Protein AF-A0A919YF46-F1 (afdb_monomer)

Organism: NCBI:txid116718

Structure (mmCIF, N/CA/C/O backbone):
data_AF-A0A919YF46-F1
#
_entry.id   AF-A0A919YF46-F1
#
loop_
_atom_site.group_PDB
_atom_site.id
_atom_site.type_symbol
_atom_site.label_atom_id
_atom_site.label_alt_id
_atom_site.label_comp_id
_atom_site.label_asym_id
_atom_site.label_entity_id
_atom_site.label_seq_id
_atom_site.pdbx_PDB_ins_code
_atom_site.Cartn_x
_atom_site.Cartn_y
_atom_site.Cartn_z
_atom_site.occupancy
_atom_site.B_iso_or_equiv
_atom_site.auth_seq_id
_atom_site.auth_comp_id
_atom_site.auth_asym_id
_atom_site.auth_atom_id
_atom_site.pdbx_PDB_model_num
ATOM 1 N N . MET A 1 1 ? -18.903 -22.706 13.346 1.00 52.28 1 MET A N 1
ATOM 2 C CA . MET A 1 1 ? -18.646 -21.321 12.892 1.00 52.28 1 MET A CA 1
ATOM 3 C C . MET A 1 1 ? -17.485 -21.365 11.914 1.00 52.28 1 MET A C 1
ATOM 5 O O . MET A 1 1 ? -16.501 -22.025 12.229 1.00 52.28 1 MET A O 1
ATOM 9 N N . ALA A 1 2 ? -17.608 -20.755 10.735 1.00 60.50 2 ALA A N 1
ATOM 10 C CA . ALA A 1 2 ? -16.506 -20.695 9.775 1.00 60.50 2 ALA A CA 1
ATOM 11 C C . ALA A 1 2 ? -15.398 -19.774 10.317 1.00 60.50 2 ALA A C 1
ATOM 13 O O . ALA A 1 2 ? -15.694 -18.679 10.794 1.00 60.50 2 ALA A O 1
ATOM 14 N N . GLN A 1 3 ? -14.141 -20.222 10.284 1.00 69.94 3 GLN A N 1
ATOM 15 C CA . GLN A 1 3 ? -12.998 -19.375 10.632 1.00 69.94 3 GLN A CA 1
ATOM 16 C C . GLN A 1 3 ? -12.694 -18.453 9.449 1.00 69.94 3 GLN A C 1
ATOM 18 O O . GLN A 1 3 ? -12.437 -18.926 8.345 1.00 69.94 3 GLN A O 1
ATOM 23 N N . ILE A 1 4 ? -12.750 -17.141 9.679 1.00 75.06 4 ILE A N 1
ATOM 24 C CA . ILE A 1 4 ? -12.351 -16.136 8.691 1.00 75.06 4 ILE A CA 1
ATOM 25 C C . ILE A 1 4 ? -10.843 -15.945 8.823 1.00 75.06 4 ILE A C 1
ATOM 27 O O . ILE A 1 4 ? -10.349 -15.620 9.906 1.00 75.06 4 ILE A O 1
ATOM 31 N N . TYR A 1 5 ? -10.127 -16.167 7.727 1.00 75.94 5 TYR A N 1
ATOM 32 C CA . TYR A 1 5 ? -8.688 -15.958 7.642 1.00 75.94 5 TYR A CA 1
ATOM 33 C C . TYR A 1 5 ? -8.399 -14.618 6.996 1.00 75.94 5 TYR A C 1
ATOM 35 O O . TYR A 1 5 ? -9.063 -14.214 6.041 1.00 75.94 5 TYR A O 1
ATOM 43 N N . ASP A 1 6 ? -7.394 -13.944 7.528 1.00 73.56 6 ASP A N 1
ATOM 44 C CA . ASP A 1 6 ? -6.811 -12.804 6.859 1.00 73.56 6 ASP A CA 1
ATOM 45 C C . ASP A 1 6 ? -5.894 -13.262 5.718 1.00 73.56 6 ASP A C 1
ATOM 47 O O . ASP A 1 6 ? -5.093 -14.184 5.878 1.00 73.56 6 ASP A O 1
ATOM 51 N N . PHE A 1 7 ? -6.017 -12.606 4.567 1.00 73.94 7 PHE A N 1
ATOM 52 C CA . PHE A 1 7 ? -5.302 -12.981 3.351 1.00 73.94 7 PHE A CA 1
ATOM 53 C C . P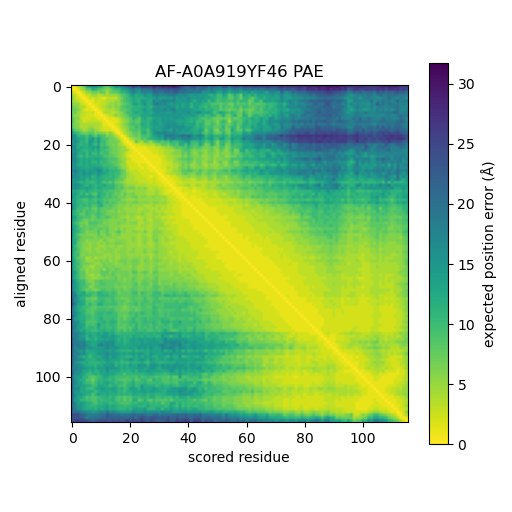HE A 1 7 ? -3.795 -12.715 3.457 1.00 73.94 7 PHE A C 1
ATOM 55 O O . PHE A 1 7 ? -3.000 -13.549 3.025 1.00 73.94 7 PHE A O 1
ATOM 62 N N . LEU A 1 8 ? -3.407 -11.592 4.070 1.00 71.94 8 LEU A N 1
ATOM 63 C CA . LEU A 1 8 ? -2.012 -11.148 4.137 1.00 71.94 8 LEU A CA 1
ATOM 64 C C . LEU A 1 8 ? -1.210 -11.960 5.157 1.00 71.94 8 LEU A C 1
ATOM 66 O O . LEU A 1 8 ? -0.182 -12.548 4.834 1.00 71.94 8 LEU A O 1
ATOM 70 N N . SER A 1 9 ? -1.714 -12.065 6.384 1.00 72.12 9 SER A N 1
ATOM 71 C CA . SER A 1 9 ? -1.027 -12.797 7.457 1.00 72.12 9 SER A CA 1
ATOM 72 C C . SER A 1 9 ? -1.235 -14.315 7.402 1.00 72.12 9 SER A C 1
ATOM 74 O O . SER A 1 9 ? -0.529 -15.055 8.088 1.00 72.12 9 SER A O 1
ATOM 76 N N . ARG A 1 10 ? -2.219 -14.799 6.626 1.00 78.25 10 ARG A N 1
ATOM 77 C CA . ARG A 1 10 ? -2.680 -16.204 6.602 1.00 78.25 10 ARG A CA 1
ATOM 78 C C . ARG A 1 10 ? -3.081 -16.738 7.982 1.00 78.25 10 ARG A C 1
ATOM 80 O O . ARG A 1 10 ? -3.103 -17.949 8.209 1.00 78.25 10 ARG A O 1
ATOM 87 N N . GLN A 1 11 ? -3.411 -15.845 8.911 1.00 76.44 11 GLN A N 1
ATOM 88 C CA . GLN A 1 11 ? -3.837 -16.189 10.261 1.00 76.44 11 GLN A CA 1
ATOM 89 C C . GLN A 1 11 ? -5.350 -16.002 10.422 1.00 76.44 11 GLN A C 1
ATOM 91 O O . GLN A 1 11 ? -5.952 -15.153 9.758 1.00 76.44 11 GLN A O 1
ATOM 96 N N . PRO A 1 12 ? -6.001 -16.787 11.299 1.00 76.31 12 PRO A N 1
ATOM 97 C CA . PRO A 1 12 ? -7.401 -16.564 11.622 1.00 76.31 12 PRO A CA 1
ATOM 98 C C . PRO A 1 12 ? -7.562 -15.199 12.295 1.00 76.31 12 PRO A C 1
ATOM 100 O O . PRO A 1 12 ? -6.769 -14.827 13.163 1.00 76.31 12 PRO A O 1
ATOM 103 N N . LEU A 1 13 ? -8.622 -14.472 11.935 1.00 67.62 13 LEU A N 1
ATOM 104 C CA . LEU A 1 13 ? -8.867 -13.105 12.407 1.00 67.62 13 LEU A CA 1
ATOM 105 C C . LEU A 1 13 ? -8.879 -13.010 13.941 1.00 67.62 13 LEU A C 1
ATOM 107 O O . LEU A 1 13 ? -8.423 -12.026 14.509 1.00 67.62 13 LEU A O 1
ATOM 111 N N . SER A 1 14 ? -9.337 -14.064 14.620 1.00 69.44 14 SER A N 1
ATOM 112 C CA . SER A 1 14 ? -9.354 -14.164 16.082 1.00 69.44 14 SER A CA 1
ATOM 113 C C . SER A 1 14 ? -7.970 -14.170 16.740 1.00 69.44 14 SER A C 1
ATOM 115 O O . SER A 1 14 ? -7.886 -13.884 17.926 1.00 69.44 14 SER A O 1
ATOM 117 N N . ARG A 1 15 ? -6.896 -14.513 16.013 1.00 67.69 15 ARG A N 1
ATOM 118 C CA . ARG A 1 15 ? -5.507 -14.425 16.507 1.00 67.69 15 ARG A CA 1
ATOM 119 C C . ARG A 1 15 ? -4.867 -13.067 16.238 1.00 67.69 15 ARG A C 1
ATOM 121 O O . ARG A 1 15 ? -3.953 -12.686 16.953 1.00 67.69 15 ARG A O 1
ATOM 128 N N . LEU A 1 16 ? -5.346 -12.361 15.216 1.00 63.44 16 LEU A N 1
ATOM 129 C CA . LEU A 1 16 ? -4.844 -11.043 14.823 1.00 63.44 16 LEU A CA 1
ATOM 130 C C . LEU A 1 16 ? -5.496 -9.910 15.613 1.00 63.44 16 LEU A C 1
ATOM 132 O O . LEU A 1 16 ? -4.876 -8.871 15.817 1.00 63.44 16 LEU A O 1
ATOM 136 N N . LYS A 1 17 ? -6.736 -10.120 16.074 1.00 63.69 17 LYS A N 1
ATOM 137 C CA . LYS A 1 17 ? -7.382 -9.299 17.101 1.00 63.69 17 LYS A CA 1
ATOM 138 C C . LYS A 1 17 ? -6.729 -9.584 18.455 1.00 63.69 17 LYS A C 1
ATOM 140 O O . LYS A 1 17 ? -7.281 -10.308 19.282 1.00 63.69 17 LYS A O 1
ATOM 145 N N . HIS A 1 18 ? -5.509 -9.105 18.649 1.00 62.44 18 HIS A N 1
ATOM 146 C CA . HIS A 1 18 ? -4.860 -9.144 19.949 1.00 62.44 18 HIS A CA 1
ATOM 147 C C . HIS A 1 18 ? -4.688 -7.709 20.435 1.00 62.44 18 HIS A C 1
ATOM 149 O O . HIS A 1 18 ? -3.836 -6.980 19.933 1.00 62.44 18 HIS A O 1
ATOM 155 N N . HIS A 1 19 ? -5.540 -7.312 21.383 1.00 63.22 19 HIS A N 1
ATOM 156 C CA . HIS A 1 19 ? -5.368 -6.076 22.136 1.00 63.22 19 HIS A CA 1
ATOM 157 C C . HIS A 1 19 ? -4.060 -6.172 22.922 1.00 63.22 19 HIS A C 1
ATOM 159 O O . HIS A 1 19 ? -3.921 -7.037 23.791 1.00 63.22 19 HIS A O 1
ATOM 165 N N . ASP A 1 20 ? -3.129 -5.261 22.658 1.00 69.25 20 ASP A N 1
ATOM 166 C CA . ASP A 1 20 ? -1.976 -5.051 23.528 1.00 69.25 20 ASP A CA 1
ATOM 167 C C . ASP A 1 20 ? -2.437 -4.255 24.759 1.00 69.25 20 ASP A C 1
ATOM 169 O O . ASP A 1 20 ? -2.382 -3.023 24.815 1.00 69.25 20 ASP A O 1
ATOM 173 N N . TYR A 1 21 ? -3.019 -4.973 25.724 1.00 69.94 21 TYR A N 1
ATOM 174 C CA . TYR A 1 21 ? -3.540 -4.372 26.951 1.00 69.94 21 TYR A CA 1
ATOM 175 C C . TYR A 1 21 ? -2.440 -3.652 27.738 1.00 69.94 21 TYR A C 1
ATOM 177 O O . TYR A 1 21 ? -2.707 -2.591 28.289 1.00 69.94 21 TYR A O 1
ATOM 185 N N . GLU A 1 22 ? -1.201 -4.151 27.709 1.00 76.12 22 GLU A N 1
ATOM 186 C CA . GLU A 1 22 ? -0.081 -3.495 28.384 1.00 76.12 22 GLU A CA 1
ATOM 187 C C . GLU A 1 22 ? 0.276 -2.155 27.738 1.00 76.12 22 GLU A C 1
ATOM 189 O O . GLU A 1 22 ? 0.526 -1.174 28.441 1.00 76.12 22 GLU A O 1
ATOM 194 N N . GLN A 1 23 ? 0.298 -2.086 26.403 1.00 76.62 23 GLN A N 1
ATOM 195 C CA . GLN A 1 23 ? 0.529 -0.825 25.702 1.00 76.62 23 GLN A CA 1
ATOM 196 C C . GLN A 1 23 ? -0.575 0.192 26.016 1.00 76.62 23 GLN A C 1
ATOM 198 O O . GLN A 1 23 ? -0.284 1.361 26.280 1.00 76.62 23 GLN A O 1
ATOM 203 N N . ASN A 1 24 ? -1.831 -0.251 26.024 1.00 77.62 24 ASN A N 1
ATOM 204 C CA . ASN A 1 24 ? -2.968 0.608 26.339 1.00 77.62 24 ASN A CA 1
ATOM 205 C C . ASN A 1 24 ? -2.922 1.115 27.783 1.00 77.62 24 ASN A C 1
ATOM 207 O O . ASN A 1 24 ? -3.124 2.308 28.003 1.00 77.62 24 ASN A O 1
ATOM 211 N N . ASP A 1 25 ? -2.595 0.253 28.746 1.00 82.50 25 ASP A N 1
ATOM 212 C CA . ASP A 1 25 ? -2.465 0.631 30.153 1.00 82.50 25 ASP A CA 1
ATOM 213 C C . ASP A 1 25 ? -1.372 1.692 30.335 1.00 82.50 25 ASP A C 1
ATOM 215 O O . ASP A 1 25 ? -1.617 2.720 30.964 1.00 82.50 25 ASP A O 1
ATOM 219 N N . ARG A 1 26 ? -0.214 1.538 29.676 1.00 85.31 26 ARG A N 1
ATOM 220 C CA . ARG A 1 26 ? 0.860 2.551 29.704 1.00 85.31 26 ARG A CA 1
ATOM 221 C C . ARG A 1 26 ? 0.408 3.899 29.138 1.00 85.31 26 ARG A C 1
ATOM 223 O O . ARG A 1 26 ? 0.716 4.940 29.715 1.00 85.31 26 ARG A O 1
ATOM 230 N N . ILE A 1 27 ? -0.326 3.903 28.024 1.00 84.44 27 ILE A N 1
ATOM 231 C CA . ILE A 1 27 ? -0.849 5.139 27.414 1.00 84.44 27 ILE A CA 1
ATOM 232 C C . ILE A 1 27 ? -1.888 5.796 28.333 1.00 84.44 27 ILE A C 1
ATOM 234 O O . ILE A 1 27 ? -1.881 7.017 28.503 1.00 84.44 27 ILE A O 1
ATOM 238 N N . ILE A 1 28 ? -2.768 5.000 28.945 1.00 89.06 28 ILE A N 1
ATOM 239 C CA . ILE A 1 28 ? -3.786 5.480 29.885 1.00 89.06 28 ILE A CA 1
ATOM 240 C C . ILE A 1 28 ? -3.127 6.066 31.138 1.00 89.06 28 ILE A C 1
ATOM 242 O O . ILE A 1 28 ? -3.531 7.138 31.580 1.00 89.06 28 ILE A O 1
ATOM 246 N N . GLU A 1 29 ? -2.100 5.420 31.686 1.00 88.44 29 GLU A N 1
ATOM 247 C CA . GLU A 1 29 ? -1.365 5.916 32.854 1.00 88.44 29 GLU A CA 1
ATOM 248 C C . GLU A 1 29 ? -0.638 7.236 32.569 1.00 88.44 29 GLU A C 1
ATOM 250 O O . GLU A 1 29 ? -0.627 8.132 33.411 1.00 88.44 29 GLU A O 1
ATOM 255 N N . GLN A 1 30 ? -0.049 7.382 31.379 1.00 89.56 30 GLN A N 1
ATOM 256 C CA . GLN A 1 30 ? 0.735 8.569 31.023 1.00 89.56 30 GLN A CA 1
ATOM 257 C C . GLN A 1 30 ? -0.125 9.753 30.565 1.00 89.56 30 GLN A C 1
ATOM 259 O O . GLN A 1 30 ? 0.218 10.911 30.818 1.00 89.56 30 GLN A O 1
ATOM 264 N N . HIS A 1 31 ? -1.224 9.484 29.859 1.00 92.06 31 HIS A N 1
ATOM 265 C CA . HIS A 1 31 ? -1.967 10.508 29.115 1.00 92.06 31 HIS A CA 1
ATOM 266 C C . HIS A 1 31 ? -3.488 10.415 29.268 1.00 92.06 31 HIS A C 1
ATOM 268 O O . HIS A 1 31 ? -4.216 11.281 28.774 1.00 92.06 31 HIS A O 1
ATOM 274 N N . GLY A 1 32 ? -3.988 9.379 29.936 1.00 87.56 32 GLY A N 1
ATOM 275 C CA . GLY A 1 32 ? -5.410 9.110 30.053 1.00 87.56 32 GLY A CA 1
ATOM 276 C C . GLY A 1 32 ? -6.138 10.111 30.944 1.00 87.56 32 GLY A C 1
ATOM 277 O O . GLY A 1 32 ? -5.634 10.600 31.954 1.00 87.56 32 GLY A O 1
ATOM 278 N N . LYS A 1 33 ? -7.392 10.384 30.585 1.00 91.19 33 LYS A N 1
ATOM 279 C CA . LYS A 1 33 ? -8.367 11.040 31.458 1.00 91.19 33 LYS A CA 1
ATOM 280 C C . LYS A 1 33 ? -9.604 10.162 31.522 1.00 91.19 33 LYS A C 1
ATOM 282 O O . LYS A 1 33 ? -10.199 9.852 30.493 1.00 91.19 33 LYS A O 1
ATOM 287 N N . TYR A 1 34 ? -9.979 9.750 32.727 1.00 91.12 34 TYR A N 1
ATOM 288 C CA . TYR A 1 34 ? -11.156 8.915 32.935 1.00 91.12 34 TYR A CA 1
ATOM 289 C C . TYR A 1 34 ? -12.445 9.718 32.710 1.00 91.12 34 TYR A C 1
ATOM 291 O O . TYR A 1 34 ? -12.592 10.811 33.254 1.00 91.12 34 TYR A O 1
ATOM 299 N N . ILE A 1 35 ? -13.380 9.168 31.928 1.00 91.81 35 ILE A N 1
ATOM 300 C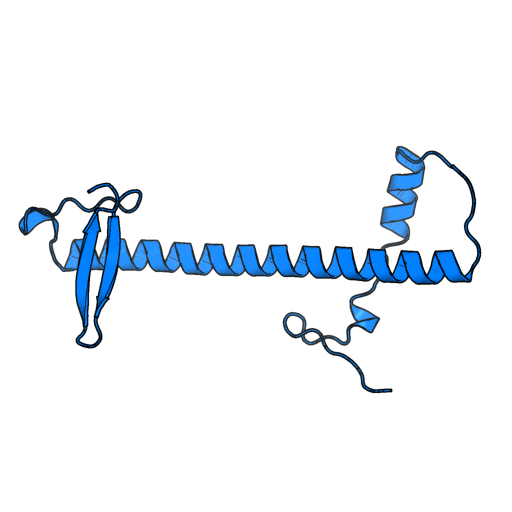 CA . ILE A 1 35 ? -14.650 9.834 31.578 1.00 91.81 35 ILE A CA 1
ATOM 301 C C . ILE A 1 35 ? -15.906 9.018 31.923 1.00 91.81 35 ILE A C 1
ATOM 303 O O . ILE A 1 35 ? -17.013 9.532 31.796 1.00 91.81 35 ILE A O 1
ATOM 307 N N . GLY A 1 36 ? -15.764 7.764 32.365 1.00 92.50 36 GLY A N 1
ATOM 308 C CA . GLY A 1 36 ? -16.891 6.902 32.729 1.00 92.50 36 GLY A CA 1
ATOM 309 C C . GLY A 1 36 ? -16.750 5.462 32.241 1.00 92.50 36 GLY A C 1
ATOM 310 O O . GLY A 1 36 ? -15.691 5.042 31.777 1.00 92.50 36 GLY A O 1
ATOM 311 N N . VAL A 1 37 ? -17.846 4.707 32.345 1.00 93.69 37 VAL A N 1
ATOM 312 C CA . VAL A 1 37 ? -17.918 3.284 31.990 1.00 93.69 37 VAL A CA 1
ATOM 313 C C . VAL A 1 37 ? -19.122 3.015 31.087 1.00 93.69 37 VAL A C 1
ATOM 315 O O . VAL A 1 37 ? -20.211 3.548 31.301 1.00 93.69 37 VAL A O 1
ATOM 318 N N . LEU A 1 38 ? -18.925 2.188 30.062 1.00 92.81 38 LEU A N 1
ATOM 319 C CA . LEU A 1 38 ? -19.986 1.732 29.164 1.00 92.81 38 LEU A CA 1
ATOM 320 C C . LEU A 1 38 ? -20.644 0.452 29.697 1.00 92.81 38 LEU A C 1
ATOM 322 O O . LEU A 1 38 ? -20.054 -0.305 30.469 1.00 92.81 38 LEU A O 1
ATOM 326 N N . THR A 1 39 ? -21.867 0.168 29.244 1.00 94.75 39 THR A N 1
ATOM 327 C CA . THR A 1 39 ? -22.496 -1.136 29.493 1.00 94.75 39 THR A CA 1
ATOM 328 C C . THR A 1 39 ? -21.702 -2.250 28.811 1.00 94.75 39 THR A C 1
ATOM 330 O O . THR A 1 39 ? -21.116 -2.037 27.750 1.00 94.75 39 THR A O 1
ATOM 333 N N . LYS A 1 40 ? -21.718 -3.461 29.386 1.00 90.88 40 LYS A N 1
ATOM 334 C CA . LYS A 1 40 ? -20.937 -4.613 28.898 1.00 90.88 40 LYS A CA 1
ATOM 335 C C . LYS A 1 40 ? -21.059 -4.826 27.383 1.00 90.88 40 LYS A C 1
ATOM 337 O O . LYS A 1 40 ? -20.046 -4.880 26.698 1.00 90.88 40 LYS A O 1
ATOM 342 N N . GLN A 1 41 ? -22.287 -4.841 26.864 1.00 91.56 41 GLN A N 1
ATOM 343 C CA . GLN A 1 41 ? -22.546 -5.026 25.434 1.00 91.56 41 GLN A CA 1
ATOM 344 C C . GLN A 1 41 ? -21.902 -3.928 24.571 1.00 91.56 41 GLN A C 1
ATOM 346 O O . GLN A 1 41 ? -21.313 -4.219 23.536 1.00 91.56 41 GLN A O 1
ATOM 351 N N . ARG A 1 42 ? -21.990 -2.657 24.990 1.00 92.00 42 ARG A N 1
ATOM 352 C CA . ARG A 1 42 ? -21.381 -1.536 24.256 1.00 92.00 42 ARG A CA 1
ATOM 353 C C . ARG A 1 42 ? -19.858 -1.600 24.305 1.00 92.00 42 ARG A C 1
ATOM 355 O O . ARG A 1 42 ? -19.224 -1.322 23.293 1.00 92.00 42 ARG A O 1
ATOM 362 N N . THR A 1 43 ? -19.291 -1.995 25.444 1.00 89.88 43 THR A N 1
ATOM 363 C CA . THR A 1 43 ? -17.849 -2.212 25.606 1.00 89.88 43 THR A CA 1
ATOM 364 C C . THR A 1 43 ? -17.339 -3.300 24.666 1.00 89.88 43 THR A C 1
ATOM 366 O O . THR A 1 43 ? -16.346 -3.081 23.981 1.00 89.88 43 THR A O 1
ATOM 369 N N . GLU A 1 44 ? -18.020 -4.446 24.603 1.00 87.75 44 GLU A N 1
ATOM 370 C CA . GLU A 1 44 ? -17.647 -5.567 23.729 1.00 87.75 44 GLU A CA 1
ATOM 371 C C . GLU A 1 44 ? -17.686 -5.152 22.253 1.00 87.75 44 GLU A C 1
ATOM 373 O O . GLU A 1 44 ? -16.679 -5.276 21.560 1.00 87.75 44 GLU A O 1
ATOM 378 N N . SER A 1 45 ? -18.790 -4.547 21.797 1.00 87.38 45 SER A N 1
ATOM 379 C CA . SER A 1 45 ? -18.900 -4.082 20.409 1.00 87.38 45 SER A CA 1
ATOM 380 C C . SER A 1 45 ? -17.860 -3.016 20.052 1.00 87.38 45 SER A C 1
ATOM 382 O O . SER A 1 45 ? -17.304 -3.043 18.958 1.00 87.38 45 SER A O 1
ATOM 384 N N . LEU A 1 46 ? -17.586 -2.066 20.952 1.00 88.06 46 LEU A N 1
ATOM 385 C CA . LEU A 1 46 ? -16.617 -1.004 20.680 1.00 88.06 46 LEU A CA 1
ATOM 386 C C . LEU A 1 46 ? -15.187 -1.549 20.612 1.00 88.06 46 LEU A C 1
ATOM 388 O O . LEU A 1 46 ? -14.447 -1.177 19.706 1.00 88.06 46 LEU A O 1
ATOM 392 N N . ARG A 1 47 ? -14.813 -2.456 21.523 1.00 85.06 47 ARG A N 1
ATOM 393 C CA . ARG A 1 47 ? -13.503 -3.123 21.495 1.00 85.06 47 ARG A CA 1
ATOM 394 C C . ARG A 1 47 ? -13.304 -3.914 20.208 1.00 85.06 47 ARG A C 1
ATOM 396 O O . ARG A 1 47 ? -12.269 -3.768 19.572 1.00 85.06 47 ARG A O 1
ATOM 403 N N . GLU A 1 48 ? -14.319 -4.659 19.772 1.00 84.00 48 GLU A N 1
ATOM 404 C CA . GLU A 1 48 ? -14.253 -5.397 18.507 1.00 84.00 48 GLU A CA 1
ATOM 405 C C . GLU A 1 48 ? -14.044 -4.486 17.292 1.00 84.00 48 GLU A C 1
ATOM 407 O O . GLU A 1 48 ? -13.355 -4.881 16.351 1.00 84.00 48 GLU A O 1
ATOM 412 N N . ILE A 1 49 ? -14.642 -3.291 17.291 1.00 87.06 49 ILE A N 1
ATOM 413 C CA . ILE A 1 49 ? -14.454 -2.305 16.221 1.00 87.06 49 ILE A CA 1
ATOM 414 C C . ILE A 1 49 ? -13.038 -1.727 16.270 1.00 87.06 49 ILE A C 1
ATOM 416 O O . ILE A 1 49 ? -12.395 -1.648 15.225 1.00 87.06 49 ILE A O 1
ATOM 420 N N . ILE A 1 50 ? -12.545 -1.362 17.458 1.00 85.81 50 ILE A N 1
ATOM 421 C CA . ILE A 1 50 ? -11.177 -0.853 17.650 1.00 85.81 50 ILE A CA 1
ATOM 422 C C . ILE A 1 50 ? -10.157 -1.870 17.124 1.00 85.81 50 ILE A C 1
ATOM 424 O O . ILE A 1 50 ? -9.336 -1.518 16.280 1.00 85.81 50 ILE A O 1
ATOM 428 N N . ASP A 1 51 ? -10.293 -3.141 17.512 1.00 82.12 51 ASP A N 1
ATOM 429 C CA . ASP A 1 51 ? -9.456 -4.246 17.024 1.00 82.12 51 ASP A CA 1
ATOM 430 C C . ASP A 1 51 ? -9.411 -4.324 15.495 1.00 82.12 51 ASP A C 1
ATOM 432 O O . ASP A 1 51 ? -8.359 -4.497 14.877 1.00 82.12 51 ASP A O 1
ATOM 436 N N . VAL A 1 52 ? -10.582 -4.230 14.860 1.00 85.06 52 VAL A N 1
ATOM 437 C CA . VAL A 1 52 ? -10.690 -4.330 13.402 1.00 85.06 52 VAL A CA 1
ATOM 438 C C . VAL A 1 52 ? -10.053 -3.119 12.726 1.00 85.06 52 VAL A C 1
ATOM 440 O O . VAL A 1 52 ? -9.384 -3.294 11.709 1.00 85.06 52 VAL A O 1
ATOM 443 N N . ILE A 1 53 ? -10.229 -1.914 13.274 1.00 86.75 53 ILE A N 1
ATOM 444 C CA . ILE A 1 53 ? -9.616 -0.693 12.740 1.00 86.75 53 ILE A CA 1
ATOM 445 C C . ILE A 1 53 ? -8.092 -0.786 12.816 1.00 86.75 53 ILE A C 1
ATOM 447 O O . ILE A 1 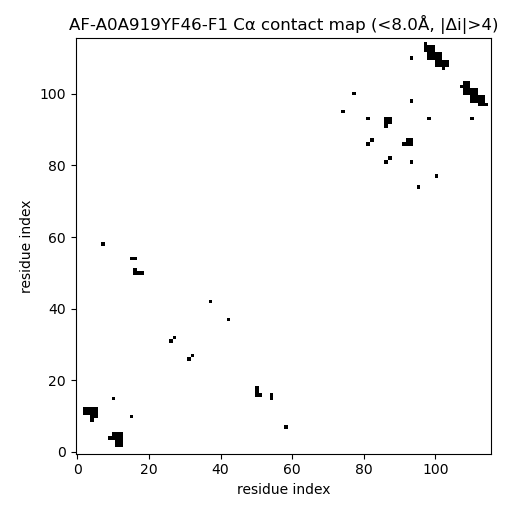53 ? -7.421 -0.531 11.817 1.00 86.75 53 ILE A O 1
ATOM 451 N N . GLU A 1 54 ? -7.539 -1.189 13.959 1.00 84.88 54 GLU A N 1
ATOM 452 C CA . GLU A 1 54 ? -6.091 -1.324 14.132 1.00 84.88 54 GLU A CA 1
ATOM 453 C C . GLU A 1 54 ? -5.497 -2.380 13.201 1.00 84.88 54 GLU A C 1
ATOM 455 O O . GLU A 1 54 ? -4.473 -2.140 12.557 1.00 84.88 54 GLU A O 1
ATOM 460 N N . LEU A 1 55 ? -6.167 -3.527 13.064 1.00 84.38 55 LEU A N 1
ATOM 461 C CA . LEU A 1 55 ? -5.762 -4.557 12.114 1.00 84.38 55 LEU A CA 1
ATOM 462 C C . LEU A 1 55 ? -5.768 -4.019 10.678 1.00 84.38 55 LEU A C 1
ATOM 464 O O . LEU A 1 55 ? -4.795 -4.195 9.949 1.00 84.38 55 LEU A O 1
ATOM 468 N N . LYS A 1 56 ? -6.845 -3.343 10.264 1.00 85.94 56 LYS A N 1
ATOM 469 C CA . LYS A 1 56 ? -6.963 -2.792 8.906 1.00 85.94 56 LYS A CA 1
ATOM 470 C C . LYS A 1 56 ? -5.923 -1.714 8.633 1.00 85.94 56 LYS A C 1
ATOM 472 O O . LYS A 1 56 ? -5.383 -1.680 7.532 1.00 85.94 56 LYS A O 1
ATOM 477 N N . LYS A 1 57 ? -5.598 -0.891 9.630 1.00 88.69 57 LYS A N 1
ATOM 478 C CA . LYS A 1 57 ? -4.516 0.089 9.543 1.00 88.69 57 LYS A CA 1
ATOM 479 C C . LYS A 1 57 ? -3.176 -0.591 9.241 1.00 88.69 57 LYS A C 1
ATOM 481 O O . LYS A 1 57 ? -2.548 -0.234 8.252 1.00 88.69 57 LYS A O 1
ATOM 486 N N . LYS A 1 58 ? -2.800 -1.621 10.010 1.00 86.12 58 LYS A N 1
ATOM 487 C CA . LYS A 1 58 ? -1.560 -2.392 9.778 1.00 86.12 58 LYS A CA 1
ATOM 488 C C . LYS A 1 58 ? -1.513 -3.013 8.378 1.00 86.12 58 LYS A C 1
ATOM 490 O O . LYS A 1 58 ? -0.474 -3.019 7.732 1.00 86.12 58 LYS A O 1
ATOM 495 N N . GLN A 1 59 ? -2.648 -3.512 7.888 1.00 86.50 59 GLN A N 1
ATOM 496 C CA . GLN A 1 59 ? -2.748 -4.079 6.538 1.00 86.50 59 GLN A CA 1
ATOM 497 C C . GLN A 1 59 ? -2.552 -3.031 5.441 1.00 86.50 59 GLN A C 1
ATOM 499 O O . GLN A 1 59 ? -1.905 -3.316 4.439 1.00 86.50 59 GLN A O 1
ATOM 504 N N . ILE A 1 60 ? -3.100 -1.827 5.622 1.00 91.88 60 ILE A N 1
ATOM 505 C CA . ILE A 1 60 ? -2.893 -0.712 4.692 1.00 91.88 60 ILE A CA 1
ATOM 506 C C . ILE A 1 60 ? -1.420 -0.299 4.684 1.00 91.88 60 ILE A C 1
ATOM 508 O O . ILE A 1 60 ? -0.855 -0.139 3.610 1.00 91.88 60 ILE A O 1
ATOM 512 N N . GLU A 1 61 ? -0.793 -0.178 5.855 1.00 92.06 61 GLU A N 1
ATOM 513 C CA . GLU A 1 61 ? 0.635 0.150 5.972 1.00 92.06 61 GLU A CA 1
ATOM 514 C C . GLU A 1 61 ? 1.509 -0.885 5.248 1.00 92.06 61 GLU A C 1
ATOM 516 O O . GLU A 1 61 ? 2.406 -0.513 4.495 1.00 92.06 61 GLU A O 1
ATOM 521 N N . GLN A 1 62 ? 1.200 -2.178 5.396 1.00 89.88 62 GLN A N 1
ATOM 522 C CA . GLN A 1 62 ? 1.897 -3.237 4.666 1.00 89.88 62 GLN A CA 1
ATOM 523 C C . GLN A 1 62 ? 1.714 -3.107 3.145 1.00 89.88 62 GLN A C 1
ATOM 525 O O . GLN A 1 62 ? 2.692 -3.160 2.406 1.00 89.88 62 GLN A O 1
ATOM 530 N N . LEU A 1 63 ? 0.482 -2.897 2.671 1.00 93.81 63 LEU A N 1
ATOM 531 C CA . LEU A 1 63 ? 0.204 -2.731 1.239 1.00 93.81 63 LEU A CA 1
ATOM 532 C C . LEU A 1 63 ? 0.889 -1.494 0.648 1.00 93.81 63 LEU A C 1
ATOM 534 O O . LEU A 1 63 ? 1.331 -1.532 -0.496 1.00 93.81 63 LEU A O 1
ATOM 538 N N . 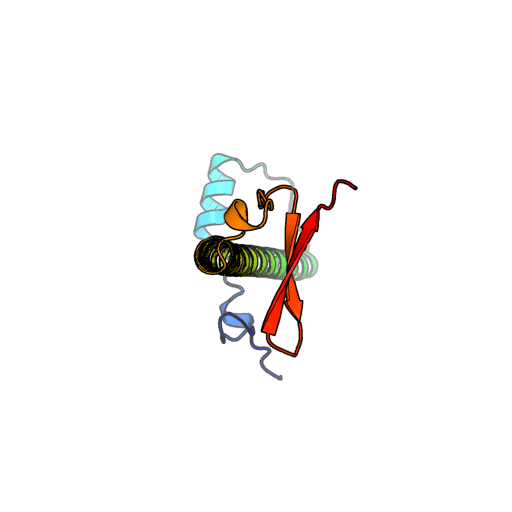MET A 1 64 ? 0.982 -0.403 1.411 1.00 95.31 64 MET A N 1
ATOM 539 C CA . MET A 1 64 ? 1.730 0.785 0.999 1.00 95.31 64 MET A CA 1
ATOM 540 C C . MET A 1 64 ? 3.222 0.481 0.854 1.00 95.31 64 MET A C 1
ATOM 542 O O . MET A 1 64 ? 3.805 0.858 -0.156 1.00 95.31 64 MET A O 1
ATOM 546 N N . SER A 1 65 ? 3.812 -0.254 1.801 1.00 94.38 65 SER A N 1
ATOM 547 C CA . SER A 1 65 ? 5.212 -0.686 1.714 1.00 94.38 65 SER A CA 1
ATOM 548 C C . SER A 1 65 ? 5.462 -1.565 0.484 1.00 94.38 65 SER A C 1
ATOM 550 O O . SER A 1 65 ? 6.402 -1.324 -0.265 1.00 94.38 65 SER A O 1
ATOM 552 N N . GLU A 1 66 ? 4.599 -2.557 0.234 1.00 94.56 66 GLU A N 1
ATOM 553 C CA . GLU A 1 66 ? 4.704 -3.432 -0.945 1.00 94.56 66 GLU A CA 1
ATOM 554 C C . GLU A 1 66 ? 4.559 -2.635 -2.254 1.00 94.56 66 GLU A C 1
ATOM 556 O O . GLU A 1 66 ? 5.267 -2.883 -3.231 1.00 94.56 66 GLU A O 1
ATOM 561 N N . PHE A 1 67 ? 3.665 -1.643 -2.278 1.00 95.06 67 PHE A N 1
ATOM 562 C CA . PHE A 1 67 ? 3.515 -0.740 -3.415 1.00 95.06 67 PHE A CA 1
ATOM 563 C C . PHE A 1 67 ? 4.769 0.112 -3.651 1.00 95.06 67 PHE A C 1
ATOM 565 O O . PHE A 1 67 ? 5.194 0.256 -4.795 1.00 95.06 67 PHE A O 1
ATOM 572 N N . GLU A 1 68 ? 5.365 0.668 -2.596 1.00 95.44 68 GLU A N 1
ATOM 573 C CA . GLU A 1 68 ? 6.590 1.468 -2.690 1.00 95.44 68 GLU A CA 1
ATOM 574 C C . GLU A 1 68 ? 7.775 0.639 -3.205 1.00 95.44 68 GLU A C 1
ATOM 576 O O . GLU A 1 68 ? 8.519 1.114 -4.063 1.00 95.44 68 GLU A O 1
ATOM 581 N N . GLU A 1 69 ? 7.911 -0.615 -2.767 1.00 94.94 69 GLU A N 1
ATOM 582 C CA . GLU A 1 69 ? 8.922 -1.544 -3.288 1.00 94.94 69 GLU A CA 1
ATOM 583 C C . GLU A 1 69 ? 8.728 -1.828 -4.784 1.00 94.94 69 GLU A C 1
ATOM 585 O O . GLU A 1 69 ? 9.677 -1.727 -5.566 1.00 94.94 69 GLU A O 1
ATOM 590 N N . LEU A 1 70 ? 7.494 -2.134 -5.205 1.00 94.62 70 LEU A N 1
ATOM 591 C CA . LEU A 1 70 ? 7.174 -2.367 -6.616 1.00 94.62 70 LEU A CA 1
ATOM 592 C C . LEU A 1 70 ? 7.412 -1.125 -7.472 1.00 94.62 70 LEU A C 1
ATOM 594 O O . LEU A 1 70 ? 7.941 -1.233 -8.578 1.00 94.62 70 LEU A O 1
ATOM 598 N N . ARG A 1 71 ? 7.035 0.051 -6.965 1.00 92.25 71 ARG A N 1
ATOM 599 C CA . ARG A 1 71 ? 7.266 1.327 -7.639 1.00 92.25 71 ARG A CA 1
ATOM 600 C C . ARG A 1 71 ? 8.759 1.596 -7.808 1.00 92.25 71 ARG A C 1
ATOM 602 O O . ARG A 1 71 ? 9.173 1.942 -8.905 1.00 92.25 71 ARG A O 1
ATOM 609 N N . SER A 1 72 ? 9.554 1.383 -6.762 1.00 93.12 72 SER A N 1
ATOM 610 C CA . SER A 1 72 ? 11.010 1.542 -6.817 1.00 93.12 72 SER A CA 1
ATOM 611 C C . SER A 1 72 ? 11.638 0.641 -7.887 1.00 93.12 72 SER A C 1
ATOM 613 O O . SER A 1 72 ? 12.410 1.109 -8.723 1.00 93.12 72 SER A O 1
ATOM 615 N N . GLY A 1 73 ? 11.241 -0.638 -7.930 1.00 93.56 73 GLY A N 1
ATOM 616 C CA . GLY A 1 73 ? 11.704 -1.565 -8.966 1.00 93.56 73 GLY A CA 1
ATOM 617 C C . GLY A 1 73 ? 11.254 -1.167 -10.376 1.00 93.56 73 GLY A C 1
ATOM 618 O O . GLY A 1 73 ? 12.029 -1.264 -11.326 1.00 93.56 73 GLY A O 1
ATOM 619 N N . TYR A 1 74 ? 10.021 -0.679 -10.523 1.00 93.00 74 TYR A N 1
ATOM 620 C CA . TYR A 1 74 ? 9.528 -0.136 -11.789 1.00 93.00 74 TYR A CA 1
ATOM 621 C C . TYR A 1 74 ? 10.352 1.076 -12.252 1.00 93.00 74 TYR A C 1
ATOM 623 O O . TYR A 1 74 ? 10.792 1.096 -13.402 1.00 93.00 74 TYR A O 1
ATOM 631 N N . ASP A 1 75 ? 10.605 2.045 -11.369 1.00 91.94 75 ASP A N 1
ATOM 632 C CA . ASP A 1 75 ? 11.360 3.261 -11.686 1.00 91.94 75 ASP A CA 1
ATOM 633 C C . ASP A 1 75 ? 12.790 2.916 -12.152 1.00 91.94 75 ASP A C 1
ATOM 635 O O . ASP A 1 75 ? 13.271 3.459 -13.151 1.00 91.94 75 ASP A O 1
ATOM 639 N N . GLU A 1 76 ? 13.446 1.950 -11.497 1.00 94.50 76 GLU A N 1
ATOM 640 C CA . GLU A 1 76 ? 14.762 1.440 -11.905 1.00 94.50 76 GLU A CA 1
ATOM 641 C C . GLU A 1 76 ? 14.727 0.814 -13.311 1.00 94.50 76 GLU A C 1
ATOM 643 O O . GLU A 1 76 ? 15.523 1.185 -14.180 1.00 94.50 76 GLU A O 1
ATOM 648 N N . MET A 1 77 ? 13.764 -0.077 -13.571 1.00 94.69 77 MET A N 1
ATOM 649 C CA . MET A 1 77 ? 13.612 -0.740 -14.872 1.00 94.69 77 MET A CA 1
ATOM 650 C C . MET A 1 77 ? 13.322 0.247 -16.009 1.00 94.69 77 MET A C 1
ATOM 652 O O . MET A 1 77 ? 13.823 0.078 -17.124 1.00 94.69 77 MET A O 1
ATOM 656 N N . VAL A 1 78 ? 12.521 1.284 -15.752 1.00 94.62 78 VAL A N 1
ATOM 657 C CA . VAL A 1 78 ? 12.218 2.327 -16.740 1.00 94.62 78 VAL A CA 1
ATOM 658 C C . VAL A 1 78 ? 13.477 3.107 -17.103 1.00 94.62 78 VAL A C 1
ATOM 660 O O . VAL A 1 78 ? 13.768 3.281 -18.289 1.00 94.62 78 VAL A O 1
ATOM 663 N N . LEU A 1 79 ? 14.250 3.549 -16.107 1.00 93.44 79 LEU A N 1
ATOM 664 C CA . LEU A 1 79 ? 15.492 4.286 -16.344 1.00 93.44 79 LEU A CA 1
ATOM 665 C C . LEU A 1 79 ? 16.510 3.442 -17.122 1.00 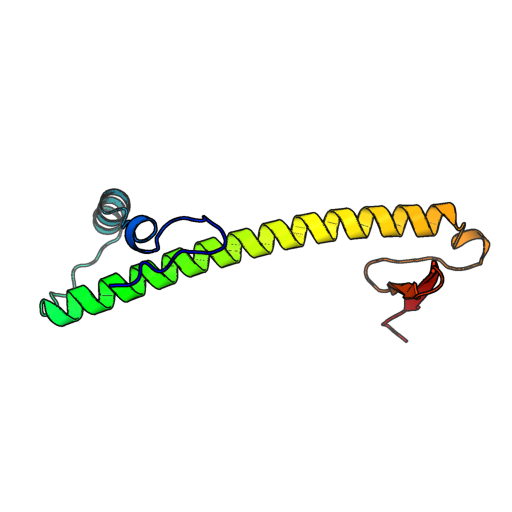93.44 79 LEU A C 1
ATOM 667 O O . LEU A 1 79 ? 17.142 3.947 -18.058 1.00 93.44 79 LEU A O 1
ATOM 671 N N . GLU A 1 80 ? 16.631 2.155 -16.789 1.00 94.62 80 GLU A N 1
ATOM 672 C CA . GLU A 1 80 ? 17.471 1.216 -17.533 1.00 94.62 80 GLU A CA 1
ATOM 673 C C . GLU A 1 80 ? 17.006 1.088 -18.990 1.00 94.62 80 GLU A C 1
ATOM 675 O O . GLU A 1 80 ? 17.813 1.249 -19.909 1.00 94.62 80 GLU A O 1
ATOM 680 N N . ALA A 1 81 ? 15.708 0.877 -19.227 1.00 93.88 81 ALA A N 1
ATOM 681 C CA . ALA A 1 81 ? 15.149 0.728 -20.569 1.00 93.88 81 ALA A CA 1
ATOM 682 C C . ALA A 1 81 ? 15.339 1.989 -21.428 1.00 93.88 81 ALA A C 1
ATOM 684 O O . ALA A 1 81 ? 15.771 1.902 -22.580 1.00 93.88 81 ALA A 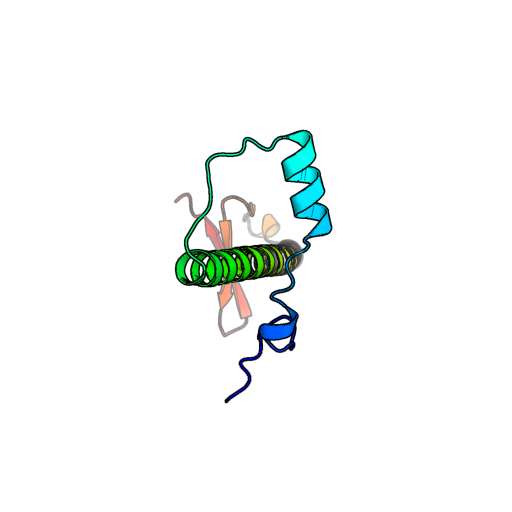O 1
ATOM 685 N N . VAL A 1 82 ? 15.064 3.171 -20.870 1.00 93.75 82 VAL A N 1
ATOM 686 C CA . VAL A 1 82 ? 15.256 4.472 -21.534 1.00 93.75 82 VAL A CA 1
ATOM 687 C C . VAL A 1 82 ? 16.724 4.680 -21.922 1.00 93.75 82 VAL A C 1
ATOM 689 O O . VAL A 1 82 ? 17.020 5.131 -23.036 1.00 93.75 82 VAL A O 1
ATOM 692 N N . SER A 1 83 ? 17.649 4.323 -21.027 1.00 93.00 83 SER A N 1
ATOM 693 C CA . SER A 1 83 ? 19.092 4.389 -21.271 1.00 93.00 83 SER A CA 1
ATOM 694 C C . SER A 1 83 ? 19.531 3.402 -22.358 1.00 93.00 83 SER A C 1
ATOM 696 O O . SER A 1 83 ? 20.188 3.794 -23.328 1.00 93.00 83 SER A O 1
ATOM 698 N N . PHE A 1 84 ? 19.106 2.140 -22.247 1.00 94.38 84 PHE A N 1
ATOM 699 C CA . PHE A 1 84 ? 19.437 1.057 -23.173 1.00 94.38 84 PHE A CA 1
ATOM 700 C C . PHE A 1 84 ? 18.953 1.338 -24.600 1.00 94.38 84 PHE A C 1
ATOM 702 O O . PHE A 1 84 ? 19.709 1.184 -25.561 1.00 94.38 84 PHE A O 1
ATOM 709 N N . LEU A 1 85 ? 17.718 1.825 -24.746 1.00 94.31 85 LEU A N 1
ATOM 710 C CA . LEU A 1 85 ? 17.134 2.213 -26.035 1.00 94.31 85 LEU A CA 1
ATOM 711 C C . LEU A 1 85 ? 17.719 3.521 -26.591 1.00 94.31 85 LEU A C 1
ATOM 713 O O . LEU A 1 85 ? 17.411 3.915 -27.718 1.00 94.31 85 LEU A O 1
ATOM 717 N N . GLY A 1 86 ? 18.574 4.201 -25.823 1.00 92.50 86 GLY A N 1
ATOM 718 C CA . GLY A 1 86 ? 19.266 5.406 -26.252 1.00 92.50 86 GLY A CA 1
ATOM 719 C C . GLY A 1 86 ? 18.328 6.588 -26.476 1.00 92.50 86 GLY A C 1
ATOM 720 O O . GLY A 1 86 ? 18.548 7.345 -27.418 1.00 92.50 86 GLY A O 1
ATOM 721 N N . ALA A 1 87 ? 17.312 6.774 -25.626 1.00 90.81 87 ALA A N 1
ATOM 722 C CA . ALA A 1 87 ? 16.297 7.824 -25.771 1.00 90.81 87 ALA A CA 1
ATOM 723 C C . ALA A 1 87 ? 16.892 9.219 -26.057 1.00 90.81 87 ALA A C 1
ATOM 725 O O . ALA A 1 87 ? 16.472 9.889 -27.002 1.00 90.81 87 ALA A O 1
ATOM 726 N N . ARG A 1 88 ? 17.966 9.607 -25.351 1.00 88.94 88 ARG A N 1
ATOM 727 C CA . ARG A 1 88 ? 18.672 10.880 -25.596 1.00 88.94 88 ARG A CA 1
ATOM 728 C C . ARG A 1 88 ? 19.241 11.010 -27.009 1.00 88.94 88 ARG A C 1
ATOM 730 O O . ARG A 1 88 ? 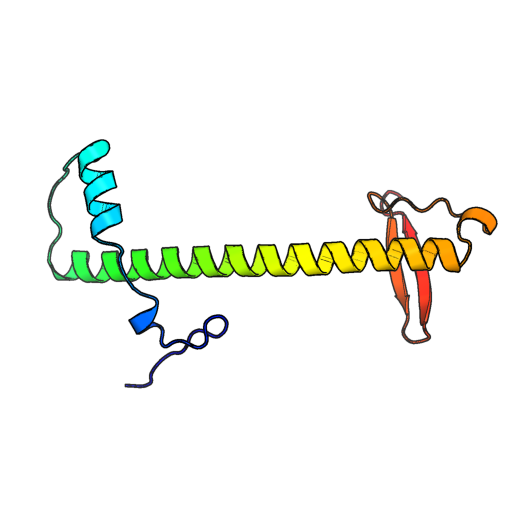19.231 12.101 -27.569 1.00 88.94 88 ARG A O 1
ATOM 737 N N . LYS A 1 89 ? 19.716 9.913 -27.611 1.00 90.94 89 LYS A N 1
ATOM 738 C CA . LYS A 1 89 ? 20.196 9.904 -29.008 1.00 90.94 89 LYS A CA 1
ATOM 739 C C . LYS A 1 89 ? 19.049 10.115 -30.000 1.00 90.94 89 LYS A C 1
ATOM 741 O O . LYS A 1 89 ? 19.283 10.609 -31.097 1.00 90.94 89 LYS A O 1
ATOM 746 N N . ASN A 1 90 ? 17.826 9.787 -29.587 1.00 87.75 90 ASN A N 1
ATOM 747 C CA . ASN A 1 90 ? 16.590 10.000 -30.336 1.00 87.75 90 ASN A CA 1
ATOM 748 C C . ASN A 1 90 ? 15.890 11.319 -29.962 1.00 87.75 90 ASN A C 1
ATOM 750 O O . ASN A 1 90 ? 14.715 11.484 -30.274 1.00 87.75 90 ASN A O 1
ATOM 754 N N . TRP A 1 91 ? 16.596 12.257 -29.315 1.00 88.12 91 TRP A N 1
ATOM 755 C CA . TRP A 1 91 ? 16.069 13.567 -28.902 1.00 88.12 91 TRP A CA 1
ATOM 756 C C . TRP A 1 91 ? 14.929 13.503 -27.877 1.00 88.12 91 TRP A C 1
ATOM 758 O O . TRP A 1 91 ? 14.131 14.432 -27.767 1.00 88.12 91 TRP A O 1
ATOM 768 N N . VAL A 1 92 ? 14.866 12.415 -27.109 1.00 90.25 92 VAL A N 1
ATOM 769 C CA . VAL A 1 92 ? 13.929 12.236 -26.000 1.00 90.25 92 VAL A CA 1
ATOM 770 C C . VAL A 1 92 ? 14.704 12.373 -24.690 1.00 90.25 92 VAL A C 1
ATOM 772 O O . VAL A 1 92 ? 15.498 11.498 -24.341 1.00 90.25 92 VAL A O 1
ATOM 775 N N . ASP A 1 93 ? 14.488 13.479 -23.976 1.00 89.44 93 ASP A N 1
ATOM 776 C CA . ASP A 1 93 ? 14.996 13.680 -22.615 1.00 89.44 93 ASP A CA 1
ATOM 777 C C . ASP A 1 93 ? 13.881 13.325 -21.629 1.00 89.44 93 ASP A C 1
ATOM 779 O O . ASP A 1 93 ? 12.976 14.116 -21.368 1.00 89.44 93 ASP A O 1
ATOM 783 N N . PHE A 1 94 ? 13.886 12.062 -21.207 1.00 90.31 94 PHE A N 1
ATOM 784 C CA . PHE A 1 94 ? 12.867 11.497 -20.332 1.00 90.31 94 PHE A CA 1
ATOM 785 C C . PHE A 1 94 ? 13.044 12.005 -18.900 1.00 90.31 94 PHE A C 1
ATOM 787 O O . PHE A 1 94 ? 14.137 11.910 -18.338 1.00 90.31 94 PHE A O 1
ATOM 794 N N . ASP A 1 95 ? 11.950 12.486 -18.319 1.00 89.56 95 ASP A N 1
ATOM 795 C CA . ASP A 1 95 ? 11.855 12.896 -16.924 1.00 89.56 95 ASP A CA 1
ATOM 796 C C . ASP A 1 95 ? 10.742 12.080 -16.240 1.00 89.56 95 ASP A C 1
ATOM 798 O O . ASP A 1 95 ? 9.573 12.276 -16.581 1.00 89.56 95 ASP A O 1
ATOM 802 N N . PRO A 1 96 ? 11.070 11.177 -15.296 1.00 86.50 96 PRO A N 1
ATOM 803 C CA . PRO A 1 96 ? 10.090 10.305 -14.649 1.00 86.50 96 PRO A CA 1
ATOM 804 C C . PRO A 1 96 ? 9.068 11.056 -13.782 1.00 86.50 96 PRO A C 1
ATOM 806 O O . PRO A 1 96 ? 8.052 10.474 -13.413 1.00 86.50 96 PRO A O 1
ATOM 809 N N . GLU A 1 97 ? 9.296 12.332 -13.450 1.00 88.25 97 GLU A N 1
ATOM 810 C CA . GLU A 1 97 ? 8.309 13.131 -12.711 1.00 88.25 97 GLU A CA 1
ATOM 811 C C . GLU A 1 97 ? 7.180 13.651 -13.607 1.00 88.25 97 GLU A C 1
ATOM 813 O O . GLU A 1 97 ? 6.079 13.932 -13.127 1.00 88.25 97 GLU A O 1
ATOM 818 N N . THR A 1 98 ? 7.441 13.803 -14.908 1.00 90.00 98 THR A N 1
ATOM 819 C CA . THR A 1 98 ? 6.521 14.465 -15.845 1.00 90.00 98 THR A CA 1
ATOM 820 C C . THR A 1 98 ? 6.164 13.623 -17.069 1.00 90.00 98 THR A C 1
ATOM 822 O O . THR A 1 98 ? 5.270 13.998 -17.835 1.00 90.00 98 THR A O 1
ATOM 825 N N . TRP A 1 99 ? 6.827 12.480 -17.250 1.00 92.75 99 TRP A N 1
ATOM 826 C CA . TRP A 1 99 ? 6.596 11.553 -18.348 1.00 92.75 99 TRP A CA 1
ATOM 827 C C . TRP A 1 99 ? 6.268 10.158 -17.835 1.00 92.75 99 TRP A C 1
ATOM 829 O O . TRP A 1 99 ? 6.997 9.586 -17.029 1.00 92.75 99 TRP A O 1
ATOM 839 N N . ASP A 1 100 ? 5.227 9.571 -18.410 1.00 92.31 100 ASP A N 1
ATOM 840 C CA . ASP A 1 100 ? 4.899 8.168 -18.206 1.00 92.31 100 ASP A CA 1
ATOM 841 C C . ASP A 1 100 ? 5.631 7.291 -19.219 1.00 92.31 100 ASP A C 1
ATOM 843 O O . ASP A 1 100 ? 5.824 7.674 -20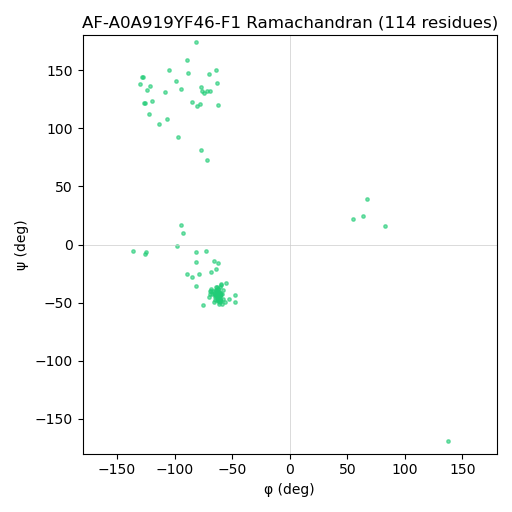.377 1.00 92.31 100 ASP A O 1
ATOM 847 N N . PHE A 1 101 ? 5.981 6.079 -18.797 1.00 93.88 101 PHE A N 1
ATOM 848 C CA . PHE A 1 101 ? 6.555 5.043 -19.644 1.00 93.88 101 PHE A CA 1
ATOM 849 C C . PHE A 1 101 ? 5.528 3.931 -19.879 1.00 93.88 101 PHE A C 1
ATOM 851 O O . PHE A 1 101 ? 4.924 3.413 -18.943 1.00 93.88 101 PHE A O 1
ATOM 858 N N . TYR A 1 102 ? 5.345 3.533 -21.136 1.00 93.94 102 TYR A N 1
ATOM 859 C CA . TYR A 1 102 ? 4.423 2.472 -21.533 1.00 93.94 102 TYR A CA 1
ATOM 860 C C . TYR A 1 102 ? 5.136 1.435 -22.393 1.00 93.94 102 TYR A C 1
ATOM 862 O O . TYR A 1 102 ? 5.963 1.769 -23.240 1.00 93.94 102 TYR A O 1
ATOM 870 N N . VAL A 1 103 ? 4.751 0.172 -22.228 1.00 94.81 103 VAL A N 1
ATOM 871 C CA . VAL A 1 103 ? 5.164 -0.927 -23.105 1.00 94.81 103 VAL A CA 1
ATOM 872 C C . VAL A 1 103 ? 3.913 -1.517 -23.730 1.00 94.81 103 VAL A C 1
ATOM 874 O O . VAL A 1 103 ? 2.985 -1.905 -23.020 1.00 94.81 103 VAL A O 1
ATOM 877 N N . ASP A 1 104 ? 3.861 -1.559 -25.057 1.00 95.25 104 ASP A N 1
ATOM 878 C CA . ASP A 1 104 ? 2.728 -2.165 -25.747 1.00 95.25 104 ASP A CA 1
ATOM 879 C C . ASP A 1 104 ? 2.832 -3.697 -25.823 1.00 95.25 104 ASP A C 1
ATOM 881 O O . ASP A 1 104 ? 3.838 -4.312 -25.471 1.00 95.25 104 ASP A O 1
ATOM 885 N N . VAL A 1 105 ? 1.775 -4.338 -26.327 1.00 95.25 105 VAL A N 1
ATOM 886 C CA . VAL A 1 105 ? 1.681 -5.805 -26.435 1.00 95.25 105 VAL A CA 1
ATOM 887 C C . VAL A 1 105 ? 2.743 -6.446 -27.339 1.00 95.25 105 VAL A C 1
ATOM 889 O O . VAL A 1 105 ? 2.916 -7.662 -27.296 1.00 95.25 105 VAL A O 1
ATOM 892 N N . LYS A 1 106 ? 3.431 -5.665 -28.180 1.00 96.19 106 LYS A N 1
ATOM 893 C CA . LYS A 1 106 ? 4.529 -6.127 -29.042 1.00 96.19 106 LYS A CA 1
ATOM 894 C C . LYS A 1 106 ? 5.903 -5.840 -28.432 1.00 96.19 106 LYS A C 1
ATOM 896 O O . LYS A 1 106 ? 6.910 -6.207 -29.034 1.00 96.19 106 LYS A O 1
ATOM 901 N N . GLY A 1 107 ? 5.949 -5.206 -27.261 1.00 93.50 107 GLY A N 1
ATOM 902 C CA . GLY A 1 107 ? 7.181 -4.799 -26.598 1.00 93.50 107 GLY A CA 1
ATOM 903 C C . GLY A 1 107 ? 7.747 -3.474 -27.106 1.00 93.50 107 GLY A C 1
ATOM 904 O O . GLY A 1 107 ? 8.918 -3.197 -26.856 1.00 93.50 107 GLY A O 1
ATOM 905 N N . HIS A 1 108 ? 6.974 -2.654 -27.831 1.00 94.69 108 HIS A N 1
ATOM 906 C CA . HIS A 1 108 ? 7.427 -1.304 -28.164 1.00 94.69 108 HIS A CA 1
ATOM 907 C C . HIS A 1 108 ? 7.298 -0.398 -26.940 1.00 94.69 108 HIS A C 1
ATOM 909 O O . HIS A 1 108 ? 6.251 -0.367 -26.289 1.00 94.69 108 HIS A O 1
ATOM 915 N N . CYS A 1 109 ? 8.367 0.342 -26.652 1.00 94.94 109 CYS A N 1
ATOM 916 C CA . CYS A 1 109 ? 8.432 1.270 -25.533 1.00 94.94 109 CYS A CA 1
ATOM 917 C C . CYS A 1 109 ? 8.061 2.682 -25.986 1.00 94.94 109 CYS A C 1
ATOM 919 O O . CYS A 1 109 ? 8.573 3.183 -26.990 1.00 94.94 109 CYS A O 1
ATOM 921 N N . TRP A 1 110 ? 7.208 3.328 -25.207 1.00 93.50 110 TRP A N 1
ATOM 922 C CA . TRP A 1 110 ? 6.680 4.659 -25.453 1.00 93.50 110 TRP A CA 1
ATOM 923 C C . TRP A 1 110 ? 6.889 5.508 -24.208 1.00 93.50 110 TRP A C 1
ATOM 925 O O . TRP A 1 110 ? 6.750 5.015 -23.092 1.00 93.50 110 TRP A O 1
ATOM 935 N N . VAL A 1 111 ? 7.183 6.790 -24.399 1.00 92.88 111 VAL A N 1
ATOM 936 C CA . VAL A 1 111 ? 7.148 7.772 -23.315 1.00 92.88 111 VAL A CA 1
ATOM 937 C C . VAL A 1 111 ? 6.174 8.883 -23.674 1.00 92.88 111 VAL A C 1
ATOM 939 O O . VAL A 1 111 ? 6.149 9.342 -24.818 1.00 92.88 111 VAL A O 1
ATOM 942 N N . VAL A 1 112 ? 5.351 9.291 -22.714 1.00 92.31 112 VAL A N 1
ATOM 943 C CA . VAL A 1 112 ? 4.282 10.275 -22.910 1.00 92.31 112 VAL A CA 1
ATOM 944 C C . VAL A 1 112 ? 4.453 11.383 -21.885 1.00 92.31 112 VAL A C 1
ATOM 946 O O . VAL A 1 112 ? 4.471 11.117 -20.692 1.00 92.31 112 VAL A O 1
ATOM 949 N N . ASN A 1 113 ? 4.598 12.622 -22.350 1.00 90.38 113 ASN A N 1
ATOM 950 C CA . ASN A 1 113 ? 4.687 13.786 -21.476 1.00 90.38 113 ASN A CA 1
ATOM 951 C C . ASN A 1 113 ? 3.280 14.200 -21.033 1.00 90.38 113 ASN A C 1
ATOM 953 O O . ASN A 1 113 ? 2.471 14.580 -21.878 1.00 90.38 113 ASN A O 1
ATOM 957 N N . ASN A 1 114 ? 3.022 14.172 -19.730 1.00 81.56 114 ASN A N 1
ATOM 958 C CA . ASN A 1 114 ? 1.708 14.468 -19.157 1.00 81.56 114 ASN A CA 1
ATOM 959 C C . ASN A 1 114 ? 1.417 15.972 -19.014 1.00 81.56 114 ASN A C 1
ATOM 961 O O . ASN A 1 114 ? 0.300 16.356 -18.678 1.00 81.56 114 ASN A O 1
ATOM 965 N N . ASN A 1 115 ? 2.403 16.832 -19.280 1.00 76.12 115 ASN A N 1
ATOM 966 C CA . ASN A 1 115 ? 2.276 18.292 -19.232 1.00 76.12 115 ASN A CA 1
ATOM 967 C C . ASN A 1 115 ? 1.913 18.921 -20.593 1.00 76.12 115 ASN A C 1
ATOM 969 O O . ASN A 1 115 ? 2.000 20.144 -20.742 1.00 76.12 115 ASN A O 1
ATOM 973 N N . LYS A 1 116 ? 1.550 18.118 -21.598 1.00 57.44 116 LYS A N 1
ATOM 974 C CA . LYS A 1 116 ? 1.103 18.565 -22.927 1.00 57.44 116 LYS A CA 1
ATOM 975 C C . LYS A 1 116 ? -0.291 18.047 -23.234 1.00 57.44 116 LYS A C 1
ATOM 977 O O . LYS A 1 116 ? -1.045 18.823 -23.860 1.00 57.44 116 LYS A O 1
#

Nearest PDB structures (foldseek):
  7m2w-assembly1_H  TM=3.138E-01  e=7.114E+00  Saccharomyces cerevisiae S288C

Sequence (116 aa):
MAQIYDFLSRQPLSRLKHHDYEQNDRIIEQHGKYIGVLTKQRTESLREIIDVIELKKKQIEQLMSEFEELRSGYDEMVLEAVSFLGARKNWVDFDPETWDFYVDVKGHCWVVNNNK

pLDDT: mean 86.14, std 9.83, range [52.28, 96.19]

Radius of gyration: 24.74 Å; Cα contacts (8 Å, |Δi|>4): 58; chains: 1; bounding box: 43×40×63 Å

Mean predicted aligned error: 8.7 Å

Solvent-accessible surface area (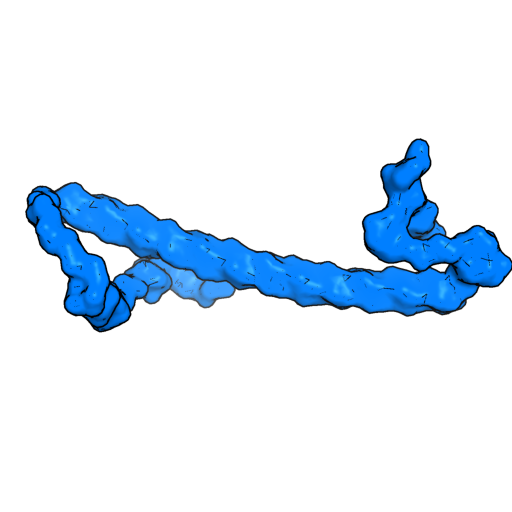backbone atoms only — not comparable to full-atom values): 7148 Å² total; per-residue (Å²): 133,87,82,57,64,39,83,87,80,70,40,49,48,80,71,68,53,62,82,60,59,68,61,50,50,55,48,41,75,76,71,53,76,92,86,83,83,73,57,69,70,58,46,52,55,50,51,55,49,52,42,50,51,55,48,50,50,54,52,50,54,50,52,51,52,54,46,52,54,53,48,52,54,48,55,53,52,50,55,49,50,45,57,73,73,36,34,63,84,71,76,40,84,86,45,82,92,53,30,50,80,46,68,49,100,86,67,53,77,46,76,46,63,77,88,114

Foldseek 3Di:
DDFDADPPVRHGLVVQLDPPVVVVVVCCVVPNDDDDDDDPVVVVVVSVVVSVVVSVVVVVVVVVVVVVVVVVVVVVVVVVVCVVVPVVVVVHDDDPVFWDWDADPVRDIDIDGNVD

Secondary structure (DSSP, 8-state):
-PPPBPTTT-SBHHHH----HHHHHHHHHHH--------HHHHHHHHHHHHHHHHHHHHHHHHHHHHHHHHHHHHHHHHHHHHHTTGGGGT----TTTEEEEE-TT--EEEEETT-